Protein AF-A0A2G6DPJ6-F1 (afdb_monomer_lite)

Structure (mmCIF, N/CA/C/O backbone):
data_AF-A0A2G6DPJ6-F1
#
_entry.id   AF-A0A2G6DPJ6-F1
#
loop_
_atom_site.group_PDB
_atom_site.id
_atom_site.type_symbol
_atom_site.label_atom_id
_atom_site.label_alt_id
_atom_site.label_comp_id
_atom_site.label_asym_id
_atom_site.label_entity_id
_atom_site.label_seq_id
_atom_site.pdbx_PDB_ins_code
_atom_site.Cartn_x
_atom_site.Cartn_y
_atom_site.Cartn_z
_atom_site.occupancy
_atom_site.B_iso_or_equiv
_atom_site.auth_seq_id
_atom_site.auth_comp_id
_atom_site.auth_asym_id
_atom_site.auth_atom_id
_atom_site.pdbx_PDB_model_num
ATOM 1 N N . MET A 1 1 ? -25.528 -7.484 1.968 1.00 42.62 1 MET A N 1
ATOM 2 C CA . MET A 1 1 ? -25.571 -7.969 3.367 1.00 42.62 1 MET A CA 1
ATOM 3 C C . MET A 1 1 ? -26.115 -6.850 4.241 1.00 42.62 1 MET A C 1
ATOM 5 O O . MET A 1 1 ? -25.681 -5.723 4.057 1.00 42.62 1 MET A O 1
ATOM 9 N N . LYS A 1 2 ? -27.082 -7.119 5.130 1.00 43.34 2 LYS A N 1
ATOM 10 C CA . LYS A 1 2 ? -27.518 -6.127 6.127 1.00 43.34 2 LYS A CA 1
ATOM 11 C C . LYS A 1 2 ? -26.366 -5.915 7.111 1.00 43.34 2 LYS A C 1
ATOM 13 O O . LYS A 1 2 ? -25.996 -6.857 7.803 1.00 43.34 2 LYS A O 1
ATOM 18 N N . THR A 1 3 ? -25.789 -4.719 7.144 1.00 58.38 3 THR A N 1
ATOM 19 C CA . THR A 1 3 ? -24.789 -4.346 8.145 1.00 58.38 3 THR A CA 1
ATOM 20 C C . THR A 1 3 ? -25.509 -4.164 9.473 1.00 58.38 3 THR A C 1
ATOM 22 O O . THR A 1 3 ? -26.352 -3.279 9.624 1.00 58.38 3 THR A O 1
ATOM 25 N N . VAL A 1 4 ? -25.246 -5.055 10.426 1.00 71.81 4 VAL A N 1
ATOM 26 C CA . VAL A 1 4 ? -25.640 -4.827 11.816 1.00 71.81 4 VAL A CA 1
ATOM 27 C C . VAL A 1 4 ? -24.773 -3.672 12.296 1.00 71.81 4 VAL A C 1
ATOM 29 O O . VAL A 1 4 ? -23.576 -3.850 12.455 1.00 71.81 4 VAL A O 1
ATOM 32 N N . THR A 1 5 ? -25.347 -2.484 12.448 1.00 77.62 5 THR A N 1
ATOM 33 C CA . THR A 1 5 ? -24.616 -1.296 12.901 1.00 77.62 5 THR A CA 1
ATOM 34 C C . THR A 1 5 ? -24.963 -1.028 14.361 1.00 77.62 5 THR A C 1
ATOM 36 O O . THR A 1 5 ? -26.142 -0.955 14.710 1.00 77.62 5 THR A O 1
ATOM 39 N N . ALA A 1 6 ? -23.949 -0.859 15.211 1.00 84.44 6 ALA A N 1
ATOM 40 C CA . ALA A 1 6 ? -24.121 -0.466 16.609 1.00 84.44 6 ALA A CA 1
ATOM 41 C C . ALA A 1 6 ? -23.730 1.006 16.828 1.00 84.44 6 ALA A C 1
ATOM 43 O O . ALA A 1 6 ? -22.855 1.536 16.146 1.00 84.44 6 ALA A O 1
ATOM 44 N N . GLY A 1 7 ? -24.374 1.664 17.797 1.00 87.56 7 GLY A N 1
ATOM 45 C CA . GLY A 1 7 ? -24.096 3.053 18.178 1.00 87.56 7 GLY A CA 1
ATOM 46 C C . GLY A 1 7 ? -25.254 4.017 17.908 1.00 87.56 7 GLY A C 1
ATOM 47 O O . GLY A 1 7 ? -26.036 3.848 16.969 1.00 87.56 7 GLY A O 1
ATOM 48 N N . THR A 1 8 ? -25.356 5.048 18.747 1.00 89.88 8 THR A N 1
ATOM 49 C CA . THR A 1 8 ? -26.449 6.033 18.708 1.00 89.88 8 THR A CA 1
ATOM 50 C C . THR A 1 8 ? -26.065 7.252 17.869 1.00 89.88 8 THR A C 1
ATOM 52 O O . THR A 1 8 ? -26.898 7.782 17.136 1.00 89.88 8 THR A O 1
ATOM 55 N N . THR A 1 9 ? -24.797 7.674 17.921 1.00 95.44 9 THR A N 1
ATOM 56 C CA . THR A 1 9 ? -24.273 8.815 17.149 1.00 95.44 9 THR A CA 1
ATOM 57 C C . THR A 1 9 ? -23.573 8.375 15.860 1.00 95.44 9 THR A C 1
ATOM 59 O O . THR A 1 9 ? -23.144 7.229 15.728 1.00 95.44 9 THR A O 1
ATOM 62 N N . ALA A 1 10 ? -23.433 9.287 14.892 1.00 92.50 10 ALA A N 1
ATOM 63 C CA . ALA A 1 10 ? -22.778 8.991 13.614 1.00 92.50 10 ALA A CA 1
ATOM 64 C C . ALA A 1 10 ? -21.312 8.548 13.781 1.00 92.50 10 ALA A C 1
ATOM 66 O O . ALA A 1 10 ? -20.872 7.621 13.105 1.00 92.50 10 ALA A O 1
ATOM 67 N N . ASP A 1 11 ? -20.573 9.157 14.710 1.00 93.31 11 ASP A N 1
ATOM 68 C CA . ASP A 1 11 ? -19.166 8.813 14.949 1.00 93.31 11 ASP A CA 1
ATOM 69 C C . ASP A 1 11 ? -19.010 7.441 15.609 1.00 93.31 11 ASP A C 1
ATOM 71 O O . ASP A 1 11 ? -18.106 6.689 15.255 1.00 93.31 11 ASP A O 1
ATOM 75 N N . GLN A 1 12 ? -19.930 7.067 16.505 1.00 93.62 12 GLN A N 1
ATOM 76 C CA . GLN A 1 12 ? -19.957 5.725 17.095 1.00 93.62 12 GLN A CA 1
ATOM 77 C C . GLN A 1 12 ? -20.198 4.650 16.037 1.00 93.62 12 GLN A C 1
ATOM 79 O O . GLN A 1 12 ? -19.547 3.610 16.073 1.00 93.62 12 GLN A O 1
ATOM 84 N N . LYS A 1 13 ? -21.088 4.916 15.074 1.00 93.19 13 LYS A N 1
ATOM 85 C CA . LYS A 1 13 ? -21.348 3.997 13.959 1.00 93.19 13 LYS A CA 1
ATOM 86 C C . LYS A 1 13 ? -20.116 3.837 13.071 1.00 93.19 13 LYS A C 1
ATOM 88 O O . LYS A 1 13 ? -19.707 2.714 12.818 1.00 93.19 13 LYS A O 1
ATOM 93 N N . LYS A 1 14 ? -19.457 4.941 12.698 1.00 91.06 14 LYS A N 1
ATOM 94 C CA . LYS A 1 14 ? -18.195 4.903 11.932 1.00 91.06 14 LYS A CA 1
ATOM 95 C C . LYS A 1 14 ? -17.096 4.134 12.664 1.00 91.06 14 LYS A C 1
ATOM 97 O O . LYS A 1 14 ? -16.371 3.359 12.047 1.00 91.06 14 LYS A O 1
ATOM 102 N N . LEU A 1 15 ? -16.966 4.349 13.975 1.00 92.19 15 LEU A N 1
ATOM 103 C CA . LEU A 1 15 ? -16.003 3.627 14.800 1.00 92.19 15 LEU A CA 1
ATOM 104 C C . LEU A 1 15 ? -16.326 2.130 14.844 1.00 92.19 15 LEU A C 1
ATOM 106 O O . LEU A 1 15 ? -15.424 1.310 14.692 1.00 92.19 15 LEU A O 1
ATOM 110 N N . TYR A 1 16 ? -17.600 1.775 15.023 1.00 94.00 16 TYR A N 1
ATOM 111 C CA . TYR A 1 16 ? -18.045 0.387 14.992 1.00 94.00 16 TYR A CA 1
ATOM 112 C C . TYR A 1 16 ? -17.753 -0.267 13.640 1.00 94.00 16 TYR A C 1
ATOM 114 O O . TYR A 1 16 ? -17.178 -1.351 13.614 1.00 94.00 16 TYR A O 1
ATOM 122 N N . ASP A 1 17 ? -18.078 0.403 12.533 1.00 91.19 17 ASP A N 1
ATOM 123 C CA . ASP A 1 17 ? -17.841 -0.105 11.181 1.00 91.19 17 ASP A CA 1
ATOM 124 C C . ASP A 1 17 ? -16.343 -0.342 10.929 1.00 91.19 17 ASP A C 1
ATOM 126 O O . ASP A 1 17 ? -15.972 -1.369 10.365 1.00 91.19 17 ASP A O 1
ATOM 130 N N . LEU A 1 18 ? -15.470 0.551 11.415 1.00 91.62 18 LEU A N 1
ATOM 131 C CA . LEU A 1 18 ? -14.015 0.380 11.344 1.00 91.62 18 LEU A CA 1
ATOM 132 C C . LEU A 1 18 ? -13.562 -0.855 12.133 1.00 91.62 18 LEU A C 1
ATOM 134 O O . LEU A 1 18 ? -12.836 -1.695 11.602 1.00 91.62 18 LEU A O 1
ATOM 138 N N . ILE A 1 19 ? -14.001 -0.986 13.390 1.00 93.25 19 ILE A N 1
ATOM 139 C CA . ILE A 1 19 ? -13.651 -2.134 14.237 1.00 93.25 19 ILE A CA 1
ATOM 140 C C . ILE A 1 19 ? -14.147 -3.430 13.591 1.00 93.25 19 ILE A C 1
ATOM 142 O O . ILE A 1 19 ? -13.385 -4.385 13.490 1.00 93.25 19 ILE A O 1
ATOM 146 N N . TYR A 1 20 ? -15.393 -3.457 13.122 1.00 92.81 20 TYR A N 1
ATOM 147 C CA . TYR A 1 20 ? -16.005 -4.620 12.488 1.00 92.81 20 TYR A CA 1
ATOM 148 C C . TYR A 1 20 ? -15.290 -5.024 11.192 1.00 92.81 20 TYR A C 1
ATOM 150 O O . TYR A 1 20 ? -14.944 -6.191 11.015 1.00 92.81 20 TYR A O 1
ATOM 158 N N . ALA A 1 21 ? -15.009 -4.071 10.301 1.00 92.06 21 ALA A N 1
ATOM 159 C CA . ALA A 1 21 ? -14.258 -4.340 9.078 1.00 92.06 21 ALA A CA 1
ATOM 160 C C . ALA A 1 21 ? -12.884 -4.943 9.402 1.00 92.06 21 ALA A C 1
ATOM 162 O O . ALA A 1 21 ? -12.491 -5.953 8.815 1.00 92.06 21 ALA A O 1
ATOM 163 N N . ARG A 1 22 ? -12.188 -4.389 10.405 1.00 93.38 22 ARG A N 1
ATOM 164 C CA . ARG A 1 22 ? -10.866 -4.867 10.824 1.00 93.38 22 ARG A CA 1
ATOM 165 C C . ARG A 1 22 ? -10.906 -6.253 11.464 1.00 93.38 22 ARG A C 1
ATOM 167 O O . ARG A 1 22 ? -10.009 -7.059 11.215 1.00 93.38 22 ARG A O 1
ATOM 174 N N . THR A 1 23 ? -11.921 -6.547 12.276 1.00 94.19 23 THR A N 1
ATOM 175 C CA . THR A 1 23 ? -12.056 -7.859 12.921 1.00 94.19 23 THR A CA 1
ATOM 176 C C . THR A 1 23 ? -12.375 -8.939 11.900 1.00 94.19 23 THR A C 1
ATOM 178 O O . THR A 1 23 ? -11.711 -9.971 11.907 1.00 94.19 23 THR A O 1
ATOM 181 N N . ILE A 1 24 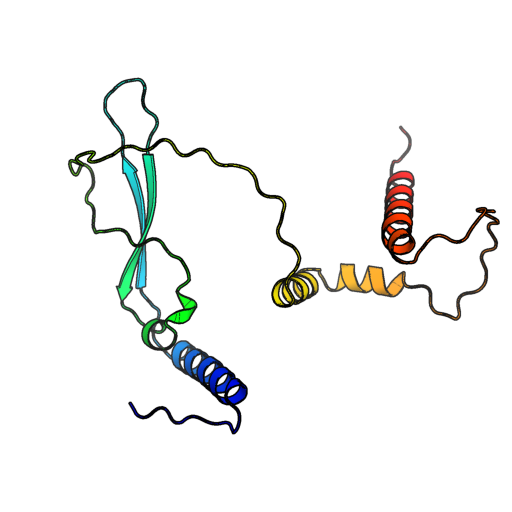? -13.302 -8.697 10.972 1.00 94.00 24 ILE A N 1
ATOM 182 C CA . ILE A 1 24 ? -13.608 -9.655 9.904 1.00 94.00 24 ILE A CA 1
ATOM 183 C C . ILE A 1 24 ? -12.403 -9.851 8.983 1.00 94.00 24 ILE A C 1
ATOM 185 O O . ILE A 1 24 ? -12.014 -10.992 8.745 1.00 94.00 24 ILE A O 1
ATOM 189 N N . ALA A 1 25 ? -11.752 -8.768 8.546 1.00 94.12 25 ALA A N 1
ATOM 190 C CA . ALA A 1 25 ? -10.541 -8.838 7.730 1.00 94.12 25 ALA A CA 1
ATOM 191 C C . ALA A 1 25 ? -9.445 -9.701 8.384 1.00 94.12 25 ALA A C 1
ATOM 193 O O . ALA A 1 25 ? -8.796 -10.480 7.694 1.00 94.12 25 ALA A O 1
ATOM 194 N N . SER A 1 26 ? -9.285 -9.631 9.714 1.00 94.75 26 SER A N 1
ATOM 195 C CA . SER A 1 26 ? -8.284 -10.426 10.449 1.00 94.75 26 SER A CA 1
ATOM 196 C C . SER A 1 26 ? -8.515 -11.940 10.414 1.00 94.75 26 SER A C 1
ATOM 198 O O . SER A 1 26 ? -7.590 -12.699 10.681 1.00 94.75 26 SER A O 1
ATOM 200 N N . GLN A 1 27 ? -9.742 -12.378 10.118 1.00 95.19 27 GLN A N 1
ATOM 201 C CA . GLN A 1 27 ? -10.117 -13.794 10.044 1.00 95.19 27 GLN A CA 1
ATOM 202 C C . GLN A 1 27 ? -10.159 -14.312 8.598 1.00 95.19 27 GLN A C 1
ATOM 204 O O . GLN A 1 27 ? -10.463 -15.481 8.367 1.00 95.19 27 GLN A O 1
ATOM 209 N N . MET A 1 28 ? -9.906 -13.446 7.614 1.00 95.81 28 MET A N 1
ATOM 210 C CA . MET A 1 28 ? -9.963 -13.779 6.193 1.00 95.81 28 MET A CA 1
ATOM 211 C C . MET A 1 28 ? -8.597 -14.198 5.643 1.00 95.81 28 MET A C 1
ATOM 213 O O . MET A 1 28 ? -7.557 -14.011 6.265 1.00 95.81 28 MET A O 1
ATOM 217 N N . VAL A 1 29 ? -8.618 -14.757 4.432 1.00 96.56 29 VAL A N 1
ATOM 218 C CA . VAL A 1 29 ? -7.412 -15.110 3.673 1.00 96.56 29 VAL A CA 1
ATOM 219 C C . VAL A 1 29 ? -6.680 -13.851 3.204 1.00 96.56 29 VAL A C 1
ATOM 221 O O . VAL A 1 29 ? -7.301 -12.830 2.889 1.00 96.56 29 VAL A O 1
ATOM 224 N N . ASP A 1 30 ? -5.359 -13.957 3.095 1.00 94.38 30 ASP A N 1
ATOM 225 C CA . ASP A 1 30 ? -4.494 -12.902 2.582 1.00 94.38 30 ASP A CA 1
ATOM 226 C C . ASP A 1 30 ? -4.884 -12.413 1.176 1.00 94.38 30 ASP A C 1
ATOM 228 O O . ASP A 1 30 ? -5.283 -13.175 0.288 1.00 94.38 30 ASP A O 1
ATOM 232 N N . ALA A 1 31 ? -4.754 -11.102 0.969 1.00 94.00 31 ALA A N 1
ATOM 233 C CA . ALA A 1 31 ? -4.883 -10.479 -0.340 1.00 94.00 31 ALA A CA 1
ATOM 234 C C . ALA A 1 31 ? -3.603 -10.714 -1.159 1.00 94.00 31 ALA A C 1
ATOM 236 O O . ALA A 1 31 ? -2.507 -10.367 -0.716 1.00 94.00 31 ALA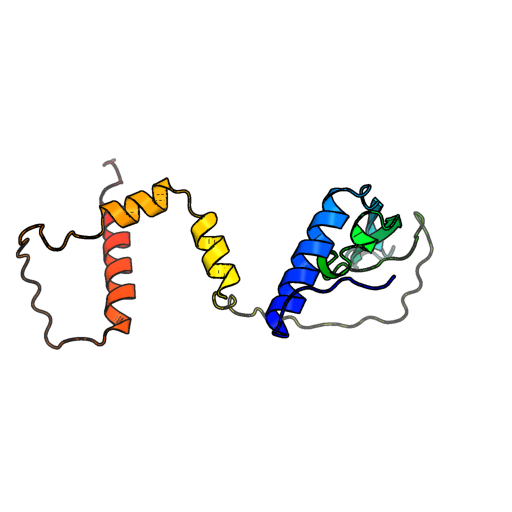 A O 1
ATOM 237 N N . ASN A 1 32 ? -3.726 -11.245 -2.379 1.00 93.62 32 ASN A N 1
ATOM 238 C CA . ASN A 1 32 ? -2.576 -11.418 -3.265 1.00 93.62 32 ASN A CA 1
ATOM 239 C C . ASN A 1 32 ? -2.420 -10.185 -4.146 1.00 93.62 32 ASN A C 1
ATOM 241 O O . ASN A 1 32 ? -3.256 -9.918 -5.012 1.00 93.62 32 ASN A O 1
ATOM 245 N N . VAL A 1 33 ? -1.321 -9.458 -3.960 1.00 92.00 33 VAL A N 1
ATOM 246 C CA . VAL A 1 33 ? -0.996 -8.249 -4.723 1.00 92.00 33 VAL A CA 1
ATOM 247 C C . VAL A 1 33 ? 0.333 -8.445 -5.442 1.00 92.00 33 VAL A C 1
ATOM 249 O O . VAL A 1 33 ? 1.357 -8.730 -4.825 1.00 92.00 33 VAL A O 1
ATOM 252 N N . LYS A 1 34 ? 0.331 -8.266 -6.764 1.00 91.19 34 LYS A N 1
ATOM 253 C CA . LYS A 1 34 ? 1.532 -8.325 -7.595 1.00 91.19 34 LYS A CA 1
ATOM 254 C C . LYS A 1 34 ? 2.101 -6.925 -7.767 1.00 91.19 34 LYS A C 1
ATOM 256 O O . LYS A 1 34 ? 1.533 -6.121 -8.502 1.00 91.19 34 LYS A O 1
ATOM 261 N N . LYS A 1 35 ? 3.231 -6.647 -7.119 1.00 91.38 35 LYS A N 1
ATOM 262 C CA . LYS A 1 35 ? 4.006 -5.420 -7.344 1.00 91.38 35 LYS A CA 1
ATOM 263 C C . LYS A 1 35 ? 4.910 -5.594 -8.560 1.00 91.38 35 LYS A C 1
ATOM 265 O O . LYS A 1 35 ? 5.599 -6.604 -8.677 1.00 91.38 35 LYS A O 1
ATOM 270 N N . THR A 1 36 ? 4.892 -4.614 -9.452 1.00 91.31 36 THR A N 1
ATOM 271 C CA . THR A 1 36 ? 5.657 -4.617 -10.698 1.00 91.31 36 THR A CA 1
ATOM 272 C C . THR A 1 36 ? 6.404 -3.297 -10.822 1.00 91.31 36 THR A C 1
ATOM 274 O O . THR A 1 36 ? 5.818 -2.225 -10.675 1.00 91.31 36 THR A O 1
ATOM 277 N N . LYS A 1 37 ? 7.704 -3.381 -11.101 1.00 91.44 37 LYS A N 1
ATOM 278 C CA . LYS A 1 37 ? 8.513 -2.244 -11.534 1.00 91.44 37 LYS A CA 1
ATOM 279 C C . LYS A 1 37 ? 8.704 -2.368 -13.039 1.00 91.44 37 LYS A C 1
ATOM 281 O O . LYS A 1 37 ? 9.273 -3.357 -13.494 1.00 91.44 37 LYS A O 1
ATOM 286 N N . ILE A 1 38 ? 8.208 -1.395 -13.789 1.00 89.38 38 ILE A N 1
ATOM 287 C CA . ILE A 1 38 ? 8.399 -1.307 -15.235 1.00 89.38 38 ILE A CA 1
ATOM 288 C C . ILE A 1 38 ? 9.495 -0.281 -15.484 1.00 89.38 38 ILE A C 1
ATOM 290 O O . ILE A 1 38 ? 9.419 0.840 -14.980 1.00 89.38 38 ILE A O 1
ATOM 294 N N . THR A 1 39 ? 10.496 -0.679 -16.261 1.00 88.56 39 THR A N 1
ATOM 295 C CA . THR A 1 39 ? 11.544 0.206 -16.764 1.00 88.56 39 THR A CA 1
ATOM 296 C C . THR A 1 39 ? 11.374 0.313 -18.273 1.00 88.56 39 THR A C 1
ATOM 298 O O . THR A 1 39 ? 11.440 -0.700 -18.967 1.00 88.56 39 THR A O 1
ATOM 301 N N . ALA A 1 40 ? 11.125 1.519 -18.769 1.00 86.56 40 ALA A N 1
ATOM 302 C CA . ALA A 1 40 ? 11.070 1.827 -20.188 1.00 86.56 40 ALA A CA 1
ATOM 303 C C . ALA A 1 40 ? 12.381 2.507 -20.596 1.00 86.56 40 ALA A C 1
ATOM 305 O O . ALA A 1 40 ? 12.759 3.531 -20.026 1.00 86.56 40 ALA A O 1
ATOM 306 N N . ASN A 1 41 ? 13.057 1.918 -21.580 1.00 84.38 41 ASN A N 1
ATOM 307 C CA . ASN A 1 41 ? 14.312 2.408 -22.136 1.00 84.38 41 ASN A CA 1
ATOM 308 C C . ASN A 1 41 ? 14.108 2.706 -23.631 1.00 84.38 41 ASN A C 1
ATOM 310 O O . ASN A 1 41 ? 13.358 2.008 -24.319 1.00 84.38 41 ASN A O 1
ATOM 314 N N . ILE A 1 42 ? 14.754 3.761 -24.117 1.00 81.56 42 ILE A N 1
ATOM 315 C CA . ILE A 1 42 ? 14.792 4.128 -25.529 1.00 81.56 42 ILE A CA 1
ATOM 316 C C . ILE A 1 42 ? 16.213 3.843 -26.012 1.00 81.56 42 ILE A C 1
ATOM 318 O O . ILE A 1 42 ? 17.163 4.359 -25.440 1.00 81.56 42 ILE A O 1
ATOM 322 N N . MET A 1 43 ? 16.359 3.099 -27.112 1.00 72.81 43 MET A N 1
ATOM 323 C CA . MET A 1 43 ? 17.654 2.722 -27.716 1.00 72.81 43 MET A CA 1
ATOM 324 C C . MET A 1 43 ? 18.493 3.910 -28.250 1.00 72.81 43 MET A C 1
ATOM 326 O O . MET A 1 43 ? 19.420 3.706 -29.028 1.00 72.81 43 MET A O 1
ATOM 330 N N . SER A 1 44 ? 18.151 5.150 -27.896 1.00 73.75 44 SER A N 1
ATOM 331 C CA . SER A 1 44 ? 18.864 6.365 -28.285 1.00 73.75 44 SER A CA 1
ATOM 332 C C . SER A 1 44 ? 19.806 6.785 -27.158 1.00 73.75 44 SER A C 1
ATOM 334 O O . SER A 1 44 ? 19.414 6.788 -25.995 1.00 73.75 44 SER A O 1
ATOM 336 N N . GLU A 1 45 ? 21.038 7.164 -27.496 1.00 69.75 45 GLU A N 1
ATOM 337 C CA . GLU A 1 45 ? 22.190 7.216 -26.577 1.00 69.75 45 GLU A CA 1
ATOM 338 C C . GLU A 1 45 ? 22.120 8.261 -25.443 1.00 69.75 45 GLU A C 1
ATOM 340 O O . GLU A 1 45 ? 23.074 8.386 -24.681 1.00 69.75 45 GLU A O 1
ATOM 345 N N . ASN A 1 46 ? 21.028 9.020 -25.294 1.00 78.81 46 ASN A N 1
ATOM 346 C CA . ASN A 1 46 ? 21.020 10.195 -24.414 1.00 78.81 46 ASN A CA 1
ATOM 347 C C . ASN A 1 46 ? 19.750 10.402 -23.570 1.00 78.81 46 ASN A C 1
ATOM 349 O O . ASN A 1 46 ? 19.550 11.490 -23.033 1.00 78.81 46 ASN A O 1
ATOM 353 N N . ILE A 1 47 ? 18.868 9.401 -23.456 1.00 79.75 47 ILE A N 1
ATOM 354 C CA . ILE A 1 47 ? 17.645 9.515 -22.642 1.00 79.75 47 ILE A CA 1
ATOM 355 C C . ILE A 1 47 ? 17.740 8.562 -21.440 1.00 79.75 47 ILE A C 1
ATOM 357 O O . ILE A 1 47 ? 18.016 7.380 -21.641 1.00 79.75 47 ILE A O 1
ATOM 361 N N . PRO A 1 48 ? 17.524 9.043 -20.199 1.00 82.56 48 PRO A N 1
ATOM 362 C CA . PRO A 1 48 ? 17.541 8.187 -19.017 1.00 82.56 48 PRO A CA 1
ATOM 363 C C . PRO A 1 48 ? 16.350 7.221 -18.987 1.00 82.56 48 PRO A C 1
ATOM 365 O O . PRO A 1 48 ? 15.299 7.472 -19.578 1.00 82.56 48 PRO A O 1
ATOM 368 N N . ASP A 1 49 ? 16.506 6.135 -18.233 1.00 86.62 49 ASP A N 1
ATOM 369 C CA . ASP A 1 49 ? 15.450 5.147 -18.019 1.00 86.62 49 ASP A CA 1
ATOM 370 C C . ASP A 1 49 ? 14.245 5.754 -17.289 1.00 86.62 49 ASP A C 1
ATOM 372 O O . ASP A 1 49 ? 14.366 6.305 -16.189 1.00 86.62 49 ASP A O 1
ATOM 376 N N . PHE A 1 50 ? 13.051 5.563 -17.849 1.00 88.19 50 PHE A N 1
ATOM 377 C CA . PHE A 1 50 ? 11.806 5.885 -17.162 1.00 88.19 50 PHE A CA 1
ATOM 378 C C . PHE A 1 50 ? 11.359 4.685 -16.343 1.00 88.19 50 PHE A C 1
ATOM 380 O O . PHE A 1 50 ? 11.254 3.571 -16.857 1.00 88.19 50 PHE A O 1
ATOM 387 N N . THR A 1 51 ? 11.069 4.900 -15.062 1.00 90.25 51 THR A N 1
ATOM 388 C CA . THR A 1 51 ? 10.597 3.827 -14.185 1.00 90.25 51 THR A CA 1
ATOM 389 C C . THR A 1 51 ? 9.250 4.167 -13.583 1.00 90.25 51 THR A C 1
ATOM 391 O O . THR A 1 51 ? 9.033 5.270 -13.089 1.00 90.25 51 THR A O 1
ATOM 394 N N . VAL A 1 52 ? 8.353 3.188 -13.590 1.00 90.81 52 VAL A N 1
ATOM 395 C CA . VAL A 1 52 ? 7.099 3.240 -12.846 1.00 90.81 52 VAL A CA 1
ATOM 396 C C . VAL A 1 52 ? 7.020 2.016 -11.950 1.00 90.81 52 VAL A C 1
ATOM 398 O O . VAL A 1 52 ? 7.314 0.893 -12.360 1.00 90.81 52 VAL A O 1
ATOM 401 N N . THR A 1 53 ? 6.657 2.243 -10.693 1.00 92.12 53 THR A N 1
ATOM 402 C CA . THR A 1 53 ? 6.356 1.167 -9.752 1.00 92.12 53 THR A CA 1
ATOM 403 C C . THR A 1 53 ? 4.875 1.216 -9.470 1.00 92.12 53 THR A C 1
ATOM 405 O O . THR A 1 53 ? 4.351 2.264 -9.109 1.00 92.12 53 THR A O 1
ATOM 408 N N . GLY A 1 54 ? 4.213 0.081 -9.614 1.00 92.00 54 GLY A N 1
ATOM 409 C CA . GLY A 1 54 ? 2.828 -0.038 -9.208 1.00 92.00 54 GLY A CA 1
ATOM 410 C C . GLY A 1 54 ? 2.456 -1.470 -8.909 1.00 92.00 54 GLY A C 1
ATOM 411 O O . GLY A 1 54 ? 3.296 -2.377 -8.916 1.00 92.00 54 GLY A O 1
ATOM 412 N N . SER A 1 55 ? 1.191 -1.678 -8.596 1.00 91.38 55 SER A N 1
ATOM 413 C CA . SER A 1 55 ? 0.705 -2.964 -8.141 1.00 91.38 55 SER A CA 1
ATOM 414 C C . SER A 1 55 ? -0.603 -3.346 -8.814 1.00 91.38 55 SER A C 1
ATOM 416 O O . SER A 1 55 ? -1.326 -2.523 -9.368 1.00 91.38 55 SER A O 1
ATOM 418 N N . ARG A 1 56 ? -0.894 -4.643 -8.804 1.00 91.31 56 ARG A N 1
ATOM 419 C CA . ARG A 1 56 ? -2.146 -5.192 -9.310 1.00 91.31 56 ARG A CA 1
ATOM 420 C C . ARG A 1 56 ? -2.659 -6.256 -8.360 1.00 91.31 56 ARG A C 1
ATOM 422 O O . ARG A 1 56 ? -1.924 -7.181 -8.013 1.00 91.31 56 ARG A O 1
ATOM 429 N N . ILE A 1 57 ? -3.927 -6.164 -7.983 1.00 91.12 57 ILE A N 1
ATOM 430 C CA . ILE A 1 57 ? -4.581 -7.176 -7.153 1.00 91.12 57 ILE A CA 1
ATOM 431 C C . ILE A 1 57 ? -4.838 -8.425 -8.004 1.00 91.12 57 ILE A C 1
ATOM 433 O O . ILE A 1 57 ? -5.432 -8.349 -9.077 1.00 91.12 57 ILE A O 1
ATOM 437 N N . LEU A 1 58 ? -4.365 -9.577 -7.534 1.00 91.31 58 LEU A N 1
ATOM 438 C CA . LEU A 1 58 ? -4.667 -10.894 -8.098 1.00 91.31 58 LEU A CA 1
ATOM 439 C C . LEU A 1 58 ? -5.861 -11.532 -7.381 1.00 91.31 58 LEU A C 1
ATOM 441 O O . LEU A 1 58 ? -6.715 -12.130 -8.026 1.00 91.31 58 LEU A O 1
ATOM 445 N N . SER A 1 59 ? -5.934 -11.381 -6.056 1.00 92.38 59 SER A N 1
ATOM 446 C CA . SER A 1 59 ? -7.082 -11.799 -5.249 1.00 92.38 59 SER A CA 1
ATOM 447 C C . SER A 1 59 ? -7.327 -10.811 -4.114 1.00 92.38 59 SER A C 1
ATOM 449 O O . SER A 1 59 ? -6.389 -10.391 -3.440 1.00 92.38 59 SER A O 1
ATOM 451 N N . LEU A 1 60 ? -8.595 -10.455 -3.893 1.00 90.69 60 LEU A N 1
ATOM 452 C CA . LEU A 1 60 ? -8.973 -9.438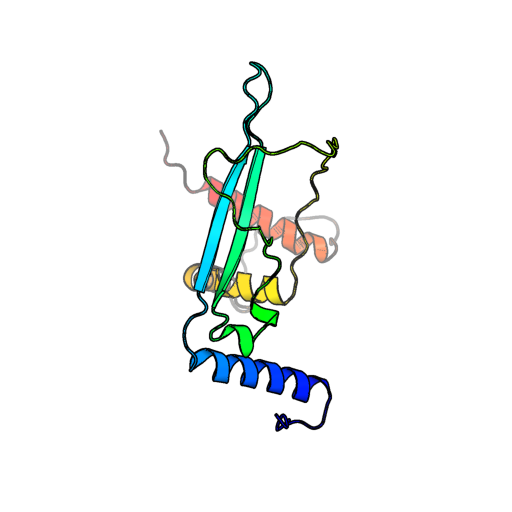 -2.907 1.00 90.69 60 LEU A CA 1
ATOM 453 C C . LEU A 1 60 ? -8.740 -9.890 -1.458 1.00 90.69 60 LEU A C 1
ATOM 455 O O . LEU A 1 60 ? -8.291 -9.083 -0.657 1.00 90.69 60 LEU A O 1
ATOM 459 N N . GLY A 1 61 ? -9.007 -11.155 -1.112 1.00 94.06 61 GLY A N 1
ATOM 460 C CA . GLY A 1 61 ? -8.835 -11.651 0.263 1.00 94.06 61 GLY A CA 1
ATOM 461 C C . GLY A 1 61 ? -9.530 -10.754 1.299 1.00 94.06 61 GLY A C 1
ATOM 462 O O . GLY A 1 61 ? -10.649 -10.286 1.075 1.00 94.06 61 GLY A O 1
ATOM 463 N N . TRP A 1 62 ? -8.841 -10.465 2.404 1.00 94.31 62 TRP A N 1
ATOM 464 C CA . TRP A 1 62 ? -9.291 -9.554 3.464 1.00 94.31 62 TRP A CA 1
ATOM 465 C C . TRP A 1 62 ? -9.599 -8.122 2.987 1.00 94.31 62 TRP A C 1
ATOM 467 O O . TRP A 1 62 ? -10.388 -7.420 3.620 1.00 94.31 62 TRP A O 1
ATOM 477 N N . LEU A 1 63 ? -9.044 -7.690 1.850 1.00 92.62 63 LEU A N 1
ATOM 478 C CA . LEU A 1 63 ? -9.239 -6.347 1.289 1.00 92.62 63 LEU A CA 1
ATOM 479 C C . LEU A 1 63 ? -10.684 -6.119 0.808 1.00 92.62 63 LEU A C 1
ATOM 481 O O . LEU A 1 63 ? -11.116 -4.981 0.652 1.00 92.62 63 LEU A O 1
ATOM 485 N N . ALA A 1 64 ? -11.457 -7.195 0.614 1.00 91.25 64 ALA A N 1
ATOM 486 C CA . ALA A 1 64 ? -12.893 -7.110 0.355 1.00 91.25 64 ALA A CA 1
ATOM 487 C C . ALA A 1 64 ? -13.702 -6.657 1.587 1.00 91.25 64 ALA A C 1
ATOM 489 O O . ALA A 1 64 ? -14.761 -6.056 1.424 1.00 91.25 64 ALA A O 1
ATOM 490 N N . ALA A 1 65 ? -13.223 -6.946 2.804 1.00 91.31 65 ALA A N 1
ATOM 491 C CA . ALA A 1 65 ? -13.870 -6.530 4.050 1.00 91.31 65 ALA A CA 1
ATOM 492 C C . ALA A 1 65 ? -13.409 -5.143 4.526 1.00 91.31 65 ALA A C 1
ATOM 494 O O . ALA A 1 65 ? -14.206 -4.410 5.106 1.00 91.31 65 ALA A O 1
ATOM 495 N N . ASP A 1 66 ? -12.154 -4.770 4.256 1.00 90.88 66 ASP A N 1
ATOM 496 C CA . ASP A 1 66 ? -11.577 -3.462 4.600 1.00 90.88 66 ASP A CA 1
ATOM 497 C C . ASP A 1 66 ? -10.913 -2.811 3.364 1.00 90.88 66 ASP A C 1
ATOM 499 O O . ASP A 1 66 ? -9.688 -2.855 3.213 1.00 90.88 66 ASP A O 1
ATOM 503 N N . PRO A 1 67 ? -11.700 -2.211 2.447 1.00 86.62 67 PRO A N 1
ATOM 504 C CA . PRO A 1 67 ? -11.167 -1.607 1.223 1.00 86.62 67 PRO A CA 1
ATOM 505 C C . PRO A 1 67 ? -10.357 -0.328 1.486 1.00 86.62 67 PRO A C 1
ATOM 507 O O . PRO A 1 67 ? -9.463 0.012 0.710 1.00 86.62 67 PRO A O 1
ATOM 510 N N . ASN A 1 68 ? -10.626 0.370 2.595 1.00 86.50 68 ASN A N 1
ATOM 511 C CA . ASN A 1 68 ? -9.946 1.619 2.952 1.00 86.50 68 ASN A CA 1
ATOM 512 C C . ASN A 1 68 ? -8.477 1.397 3.336 1.00 86.50 68 ASN A C 1
ATOM 514 O O . ASN A 1 68 ? -7.658 2.308 3.226 1.00 86.50 68 ASN A O 1
ATOM 518 N N . ALA A 1 69 ? -8.119 0.181 3.747 1.00 86.19 69 ALA A N 1
ATOM 519 C CA . ALA A 1 69 ? -6.749 -0.181 4.088 1.00 86.19 69 ALA A CA 1
ATOM 520 C C . ALA A 1 69 ? -5.800 -0.280 2.880 1.00 86.19 69 ALA A C 1
ATOM 522 O O . ALA A 1 69 ? -4.596 -0.447 3.077 1.00 86.19 69 ALA A O 1
ATOM 523 N N . ARG A 1 70 ? -6.306 -0.182 1.643 1.00 81.31 70 ARG A N 1
ATOM 524 C CA . ARG A 1 70 ? -5.489 -0.271 0.425 1.00 81.31 70 ARG A CA 1
ATOM 525 C C . ARG A 1 70 ? -4.501 0.893 0.265 1.00 81.31 70 ARG A C 1
ATOM 527 O O . ARG A 1 70 ? -3.404 0.681 -0.244 1.00 81.31 70 ARG A O 1
ATOM 534 N N . GLY A 1 71 ? -4.872 2.093 0.711 1.00 82.88 71 GLY A N 1
ATOM 535 C CA . GLY A 1 71 ? -4.080 3.310 0.510 1.00 82.88 71 GLY A CA 1
ATOM 536 C C . GLY A 1 71 ? -4.004 3.772 -0.955 1.00 82.88 71 GLY A C 1
ATOM 537 O O . GLY A 1 71 ? -4.718 3.270 -1.821 1.00 82.88 71 GLY A O 1
ATOM 538 N N . GLU A 1 72 ? -3.130 4.746 -1.216 1.00 78.88 72 GLU A N 1
ATOM 539 C CA . GLU A 1 72 ? -2.884 5.339 -2.542 1.00 78.88 72 GLU A CA 1
ATOM 540 C C . GLU A 1 72 ? -1.816 4.549 -3.318 1.00 78.88 72 GLU A C 1
ATOM 542 O O . GLU A 1 72 ? -0.693 5.012 -3.511 1.00 78.88 72 GLU A O 1
ATOM 547 N N . ASP A 1 73 ? -2.129 3.319 -3.727 1.00 81.44 73 ASP A N 1
ATOM 548 C CA . ASP A 1 73 ? -1.220 2.531 -4.570 1.00 81.44 73 ASP A CA 1
ATOM 549 C C . ASP A 1 73 ? -1.506 2.762 -6.063 1.00 81.44 73 ASP A C 1
ATOM 551 O O . ASP A 1 73 ? -2.663 2.839 -6.481 1.00 81.44 73 ASP A O 1
ATOM 555 N N . THR A 1 74 ? -0.455 2.859 -6.880 1.00 85.38 74 THR A N 1
ATOM 556 C CA . THR A 1 74 ? -0.588 3.081 -8.330 1.00 85.38 74 THR A CA 1
ATOM 557 C C . THR A 1 74 ? -0.904 1.759 -9.024 1.00 85.38 74 THR A C 1
ATOM 559 O O . THR A 1 74 ? -0.093 0.833 -8.996 1.00 85.38 74 THR A O 1
ATOM 562 N N . GLU A 1 75 ? -2.073 1.653 -9.661 1.00 87.69 75 GLU A N 1
ATOM 563 C CA . GLU A 1 75 ? -2.440 0.457 -10.424 1.00 87.69 75 GLU A CA 1
ATOM 564 C C . GLU A 1 75 ? -1.717 0.401 -11.771 1.00 87.69 75 GLU A C 1
ATOM 566 O O . GLU A 1 75 ? -1.721 1.365 -12.535 1.00 87.69 75 GLU A O 1
ATOM 571 N N . VAL A 1 76 ? -1.108 -0.747 -12.076 1.00 89.06 76 VAL A N 1
ATOM 572 C CA . VAL A 1 76 ? -0.352 -0.954 -13.321 1.00 89.06 76 VAL A CA 1
ATOM 573 C C . VAL A 1 76 ? -0.912 -2.160 -14.090 1.00 89.06 76 VAL A C 1
ATOM 575 O O . VAL A 1 76 ? -1.206 -3.195 -13.475 1.00 89.06 76 VAL A O 1
ATOM 578 N N . PRO A 1 77 ? -1.077 -2.063 -15.428 1.00 86.19 77 PRO A N 1
ATOM 579 C CA . PRO A 1 77 ? -1.579 -3.164 -16.247 1.00 86.19 77 PRO A CA 1
ATOM 580 C C . PRO A 1 77 ? -0.606 -4.351 -16.300 1.00 86.19 77 PRO A C 1
ATOM 582 O O . PRO A 1 77 ? 0.541 -4.291 -15.855 1.00 86.19 77 PRO A O 1
ATOM 585 N N . LYS A 1 78 ? -1.072 -5.476 -16.856 1.00 86.50 78 LYS A N 1
ATOM 586 C CA . LYS A 1 78 ? -0.184 -6.603 -17.161 1.00 86.50 78 LYS A CA 1
ATOM 587 C C . LYS A 1 78 ? 0.710 -6.198 -18.332 1.00 86.50 78 LYS A C 1
ATOM 589 O O . LYS A 1 78 ? 0.175 -5.866 -19.379 1.00 86.50 78 LYS A O 1
ATOM 594 N N . VAL A 1 79 ? 2.021 -6.278 -18.142 1.00 84.94 79 VAL A N 1
ATOM 595 C CA . VAL A 1 79 ? 3.026 -5.982 -19.171 1.00 84.94 79 VAL A CA 1
ATOM 596 C C . VAL A 1 79 ? 3.992 -7.161 -19.259 1.00 84.94 79 VAL A C 1
ATOM 598 O O . VAL A 1 79 ? 4.275 -7.806 -18.239 1.00 84.94 79 VAL A O 1
ATOM 601 N N . GLU A 1 80 ? 4.459 -7.466 -20.466 1.00 85.25 80 GLU A N 1
ATOM 602 C CA . GLU A 1 80 ? 5.464 -8.503 -20.726 1.00 85.25 80 GLU A CA 1
ATOM 603 C C . GLU A 1 80 ? 6.837 -7.891 -21.047 1.00 85.25 80 GLU A C 1
ATOM 605 O O . GLU A 1 80 ? 6.965 -6.718 -21.401 1.00 85.25 80 GLU A O 1
ATOM 610 N N . VAL A 1 81 ? 7.908 -8.670 -20.864 1.00 84.19 81 VAL A N 1
ATOM 611 C CA . VAL A 1 81 ? 9.271 -8.189 -21.136 1.00 84.19 81 VAL A CA 1
ATOM 612 C C . VAL A 1 81 ? 9.431 -7.973 -22.643 1.00 84.19 81 VAL A C 1
ATOM 614 O O . VAL A 1 81 ? 9.069 -8.847 -23.424 1.00 84.19 81 VAL A O 1
ATOM 617 N N . ALA A 1 82 ? 10.003 -6.829 -23.034 1.00 82.44 82 ALA A N 1
ATOM 618 C CA . ALA A 1 82 ? 10.192 -6.400 -24.427 1.00 82.44 82 ALA A CA 1
ATOM 619 C C . ALA A 1 82 ? 8.902 -6.074 -25.211 1.00 82.44 82 ALA A C 1
ATOM 621 O O . ALA A 1 82 ? 8.913 -6.025 -26.443 1.00 82.44 82 ALA A O 1
ATOM 622 N N . GLU A 1 83 ? 7.801 -5.787 -24.512 1.00 84.62 83 GLU A N 1
ATOM 623 C CA . GLU A 1 83 ? 6.606 -5.211 -25.127 1.00 84.62 83 GLU A CA 1
ATOM 624 C C . GLU A 1 83 ? 6.908 -3.825 -25.730 1.00 84.62 83 GLU A C 1
ATOM 626 O O . GLU A 1 83 ? 7.570 -2.984 -25.115 1.00 84.62 83 GLU A O 1
ATOM 631 N N . LYS A 1 84 ? 6.443 -3.582 -26.962 1.00 82.31 84 LYS A N 1
ATOM 632 C CA . LYS A 1 84 ? 6.637 -2.293 -27.638 1.00 82.31 84 LYS A CA 1
ATOM 633 C C . LYS A 1 84 ? 5.693 -1.257 -27.036 1.00 82.31 84 LYS A C 1
ATOM 635 O O . LYS A 1 84 ? 4.484 -1.347 -27.222 1.00 82.31 84 LYS A O 1
ATOM 640 N N . LEU A 1 85 ? 6.252 -0.250 -26.373 1.00 82.31 85 LEU A N 1
ATOM 641 C CA . LEU A 1 85 ? 5.497 0.880 -25.838 1.00 82.31 85 LEU A CA 1
ATOM 642 C C . LEU A 1 85 ? 5.515 2.048 -26.829 1.00 82.31 85 LEU A C 1
ATOM 644 O O . LEU A 1 85 ? 6.570 2.436 -27.331 1.00 82.31 85 LEU A O 1
ATOM 648 N N . THR A 1 86 ? 4.346 2.624 -27.097 1.00 83.00 86 THR A N 1
ATOM 649 C CA . THR A 1 86 ? 4.209 3.866 -27.865 1.00 83.00 86 THR A CA 1
ATOM 650 C C . THR A 1 86 ? 4.115 5.046 -26.909 1.00 83.00 86 THR A C 1
ATOM 652 O O . THR A 1 86 ? 3.221 5.086 -26.064 1.00 83.00 86 THR A O 1
ATOM 655 N N . LEU A 1 87 ? 5.017 6.017 -27.043 1.00 82.50 87 LEU A N 1
ATOM 656 C CA . LEU A 1 87 ? 4.956 7.255 -26.273 1.00 82.50 87 LEU A CA 1
ATOM 657 C C . LEU A 1 87 ? 3.856 8.156 -26.843 1.00 82.50 87 LEU A C 1
ATOM 659 O O . LEU A 1 87 ? 3.950 8.598 -27.986 1.00 82.50 87 LEU A O 1
ATOM 663 N N . THR A 1 88 ? 2.823 8.426 -26.045 1.00 87.62 88 THR A N 1
ATOM 664 C CA . THR A 1 88 ? 1.708 9.296 -26.453 1.00 87.62 88 THR A CA 1
ATOM 665 C C . THR A 1 88 ? 2.015 10.764 -26.170 1.00 87.62 88 THR A C 1
ATOM 6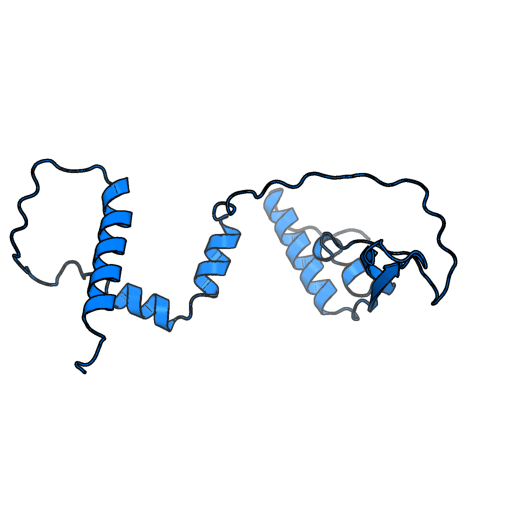67 O O . THR A 1 88 ? 1.818 11.615 -27.031 1.00 87.62 88 THR A O 1
ATOM 670 N N . GLN A 1 89 ? 2.485 11.069 -24.957 1.00 85.19 89 GLN A N 1
ATOM 671 C CA . GLN A 1 89 ? 2.723 12.429 -24.471 1.00 85.19 89 GLN A CA 1
ATOM 672 C C . GLN A 1 89 ? 3.900 12.441 -23.492 1.00 85.19 89 GLN A C 1
ATOM 674 O O . GLN A 1 89 ? 4.115 11.473 -22.762 1.00 85.19 89 GLN A O 1
ATOM 679 N N . LEU A 1 90 ? 4.648 13.544 -23.477 1.00 84.44 90 LEU A N 1
ATOM 680 C CA . LEU A 1 90 ? 5.731 13.802 -22.533 1.00 84.44 90 LEU A CA 1
ATOM 681 C C . LEU A 1 90 ? 5.546 15.209 -21.964 1.00 84.44 90 LEU A C 1
ATOM 683 O O . LEU A 1 90 ? 5.404 16.171 -22.719 1.00 84.44 90 LEU A O 1
ATOM 687 N N . HIS A 1 91 ? 5.545 15.313 -20.637 1.00 87.38 91 HIS A N 1
ATOM 688 C CA . HIS A 1 91 ? 5.417 16.571 -19.908 1.00 87.38 91 HIS A CA 1
ATOM 689 C C . HIS A 1 91 ? 6.651 16.793 -19.037 1.00 87.38 91 HIS A C 1
ATOM 691 O O . HIS A 1 91 ? 7.198 15.848 -18.469 1.00 87.38 91 HIS A O 1
ATOM 697 N N . ILE A 1 92 ? 7.082 18.049 -18.945 1.00 87.25 92 ILE A N 1
ATOM 698 C CA . ILE A 1 92 ? 8.135 18.484 -18.030 1.00 87.25 92 ILE A CA 1
ATOM 699 C C . ILE A 1 92 ? 7.421 19.115 -16.838 1.00 87.25 92 ILE A C 1
ATOM 701 O O . ILE A 1 92 ? 6.709 20.103 -17.001 1.00 87.25 92 ILE A O 1
ATOM 705 N N . GLU A 1 93 ? 7.563 18.498 -15.667 1.00 88.12 93 GLU A N 1
ATOM 706 C CA . GLU A 1 93 ? 6.989 18.991 -14.416 1.00 88.12 93 GLU A CA 1
ATOM 707 C C . GLU A 1 93 ? 8.090 19.570 -13.529 1.00 88.12 93 GLU A C 1
ATOM 709 O O . GLU A 1 93 ? 9.039 18.869 -13.168 1.00 88.12 93 GLU A O 1
ATOM 714 N N . ASP A 1 94 ? 7.920 20.824 -13.121 1.00 89.81 94 ASP A N 1
ATOM 715 C CA . ASP A 1 94 ? 8.765 21.445 -12.109 1.00 89.81 94 ASP A CA 1
ATOM 716 C C . ASP A 1 94 ? 8.252 21.066 -10.714 1.00 89.81 94 ASP A C 1
ATOM 718 O O . ASP A 1 94 ? 7.072 21.236 -10.394 1.00 89.81 94 ASP A O 1
ATOM 722 N N . LYS A 1 95 ? 9.138 20.528 -9.867 1.00 88.25 95 LYS A N 1
ATOM 723 C CA . LYS A 1 95 ? 8.814 20.162 -8.481 1.00 88.25 95 LYS A CA 1
ATOM 724 C C . LYS A 1 95 ? 9.515 21.089 -7.503 1.00 88.25 95 LYS A C 1
ATOM 726 O O . LYS A 1 95 ? 10.741 21.162 -7.473 1.00 88.25 95 LYS A O 1
ATOM 731 N N . GLU A 1 96 ? 8.731 21.726 -6.644 1.00 90.75 96 GLU A N 1
ATOM 732 C CA . GLU A 1 96 ? 9.242 22.503 -5.519 1.00 90.75 96 GLU A CA 1
ATOM 733 C C . GLU A 1 96 ? 9.298 21.655 -4.246 1.00 90.75 96 GLU A C 1
ATOM 735 O O . GLU A 1 96 ? 8.456 20.786 -4.003 1.00 90.75 96 GLU A O 1
ATOM 740 N N . THR A 1 97 ? 10.302 21.907 -3.404 1.00 92.31 97 THR A N 1
ATOM 741 C CA . THR A 1 97 ? 10.396 21.246 -2.102 1.00 92.31 97 THR A CA 1
ATOM 742 C C . THR A 1 97 ? 9.496 21.954 -1.098 1.00 92.31 97 THR A C 1
ATOM 744 O O . THR A 1 97 ? 9.641 23.142 -0.817 1.00 92.31 97 THR A O 1
ATOM 747 N N . THR A 1 98 ? 8.553 21.215 -0.523 1.00 87.62 98 THR A N 1
ATOM 748 C CA . THR A 1 98 ? 7.701 21.739 0.545 1.00 87.62 98 THR A CA 1
ATOM 749 C C . THR A 1 98 ? 8.365 21.545 1.908 1.00 87.62 98 THR A C 1
ATOM 751 O O . THR A 1 98 ? 8.970 20.492 2.145 1.00 87.62 98 THR A O 1
ATOM 754 N N . PRO A 1 99 ? 8.223 22.501 2.845 1.00 88.19 99 PRO A N 1
ATOM 755 C CA . PRO A 1 99 ? 8.659 22.295 4.220 1.00 88.19 99 PRO A CA 1
ATOM 756 C C . PRO A 1 99 ? 7.917 21.105 4.855 1.00 88.19 99 PRO A C 1
ATOM 758 O O . PRO A 1 99 ? 6.804 20.771 4.439 1.00 88.19 99 PRO A O 1
ATOM 761 N N . PRO A 1 100 ? 8.505 20.460 5.879 1.00 87.25 100 PRO A N 1
ATOM 762 C CA . PRO A 1 100 ? 7.911 19.282 6.497 1.00 87.25 100 PRO A CA 1
ATOM 763 C C . PRO A 1 100 ? 6.531 19.594 7.101 1.00 87.25 100 PRO A C 1
ATOM 765 O O . PRO A 1 100 ? 6.334 20.673 7.675 1.00 87.25 100 PRO A O 1
ATOM 768 N N . PRO A 1 101 ? 5.575 18.650 7.011 1.00 84.38 101 PRO A N 1
ATOM 769 C CA . PRO A 1 101 ? 4.229 18.857 7.520 1.00 84.38 101 PRO A CA 1
ATOM 770 C C . PRO A 1 101 ? 4.239 19.027 9.042 1.00 84.38 101 PRO A C 1
ATOM 772 O O . PRO A 1 101 ? 5.046 18.431 9.761 1.00 84.38 101 PRO A O 1
ATOM 775 N N . ARG A 1 102 ? 3.303 19.834 9.552 1.00 88.75 102 ARG A N 1
ATOM 776 C CA . ARG A 1 102 ? 3.082 19.951 10.999 1.00 88.75 102 ARG A CA 1
ATOM 777 C C . ARG A 1 102 ? 2.597 18.614 11.564 1.00 88.75 102 ARG A C 1
ATOM 779 O O . ARG A 1 102 ? 1.930 17.844 10.876 1.00 88.75 102 ARG A O 1
ATOM 786 N N . TYR A 1 103 ? 2.890 18.366 12.839 1.00 83.94 103 TYR A N 1
ATOM 787 C CA . TYR A 1 103 ? 2.400 17.174 13.520 1.00 83.94 103 TYR A CA 1
ATOM 788 C C . TYR A 1 103 ? 0.869 17.175 13.598 1.00 83.94 103 TYR A C 1
ATOM 790 O O . TYR A 1 103 ? 0.270 18.105 14.136 1.00 83.94 103 TYR A O 1
ATOM 798 N N . SER A 1 104 ? 0.253 16.111 13.090 1.00 88.56 104 SER A N 1
ATOM 799 C CA . SER A 1 104 ? -1.145 15.781 13.361 1.00 88.56 104 SER A CA 1
ATOM 800 C C . SER A 1 104 ? -1.267 15.044 14.697 1.00 88.56 104 SER A C 1
ATOM 802 O O . SER A 1 104 ? -0.277 14.535 15.225 1.00 88.56 104 SER A O 1
ATOM 804 N N . GLU A 1 105 ? -2.479 14.937 15.242 1.00 83.44 105 GLU A N 1
ATOM 805 C CA . GLU A 1 105 ? -2.733 14.161 16.463 1.00 83.44 105 GLU A CA 1
ATOM 806 C C . GLU A 1 105 ? -2.264 12.703 16.318 1.00 83.44 105 GLU A C 1
ATOM 808 O O . GLU A 1 105 ? -1.515 12.200 17.157 1.00 83.44 105 GLU A O 1
ATOM 813 N N . ALA A 1 106 ? -2.584 12.067 15.187 1.00 80.81 106 ALA A N 1
ATOM 814 C CA . ALA A 1 106 ? -2.084 10.736 14.844 1.00 80.81 106 ALA A CA 1
ATOM 815 C C . ALA A 1 106 ? -0.545 10.695 14.754 1.00 80.81 106 ALA A C 1
ATOM 817 O O . ALA A 1 106 ? 0.088 9.751 15.233 1.00 80.81 106 ALA A O 1
ATOM 818 N N . GLY A 1 107 ? 0.072 11.739 14.188 1.00 77.12 107 GLY A N 1
ATOM 819 C CA . GLY A 1 107 ? 1.527 11.884 14.114 1.00 77.12 107 GLY A CA 1
ATOM 820 C C . GLY A 1 107 ? 2.191 12.010 15.488 1.00 77.12 107 GLY A C 1
ATOM 821 O O . GLY A 1 107 ? 3.229 11.394 15.721 1.00 77.12 107 GLY A O 1
ATOM 822 N N . LEU A 1 108 ? 1.576 12.741 16.421 1.00 83.50 108 LEU A N 1
ATOM 823 C CA . LEU A 1 108 ? 2.050 12.868 17.803 1.00 83.50 108 LEU A CA 1
ATOM 824 C C . LEU A 1 108 ? 1.954 11.546 18.564 1.00 83.50 108 LEU A C 1
ATOM 826 O O . LEU A 1 108 ? 2.878 11.203 19.299 1.00 83.50 108 LEU A O 1
ATOM 830 N N . VAL A 1 109 ? 0.860 10.797 18.393 1.00 80.62 109 VAL A N 1
ATOM 831 C CA . VAL A 1 109 ? 0.695 9.468 19.005 1.00 80.62 109 VAL A CA 1
ATOM 832 C C . VAL A 1 109 ? 1.755 8.505 18.473 1.00 80.62 109 VAL A C 1
ATOM 834 O O . VAL A 1 109 ? 2.432 7.843 19.258 1.00 80.62 109 VAL A O 1
ATOM 837 N N . LYS A 1 110 ? 1.977 8.488 17.153 1.00 80.69 110 LYS A N 1
ATOM 838 C CA . LYS A 1 110 ? 3.040 7.683 16.537 1.00 80.69 110 LYS A CA 1
ATOM 839 C C . LYS A 1 110 ? 4.421 8.069 17.064 1.00 80.69 110 LYS A C 1
ATOM 841 O O . LYS A 1 110 ? 5.201 7.185 17.396 1.00 80.69 110 LYS A O 1
ATOM 846 N N . TRP A 1 111 ? 4.713 9.366 17.165 1.00 78.19 111 TRP A N 1
ATOM 847 C CA . TRP A 1 111 ? 5.978 9.852 17.714 1.00 78.19 111 TRP A CA 1
ATOM 848 C C . TRP A 1 111 ? 6.173 9.395 19.163 1.00 78.19 111 TRP A C 1
ATOM 850 O O . TRP A 1 111 ? 7.203 8.806 19.470 1.00 78.19 111 TRP A O 1
ATOM 860 N N . LYS A 1 112 ? 5.165 9.569 20.030 1.00 79.00 112 LYS A N 1
ATOM 861 C CA . LYS A 1 112 ? 5.217 9.106 21.427 1.00 79.00 112 LYS A CA 1
ATOM 862 C C . LYS A 1 112 ? 5.499 7.606 21.541 1.00 79.00 112 LYS A C 1
ATOM 864 O O . LYS A 1 112 ? 6.266 7.224 22.410 1.00 79.00 112 LYS A O 1
ATOM 869 N N . ASN A 1 113 ? 4.894 6.791 20.675 1.00 70.19 113 ASN A N 1
ATOM 870 C CA . ASN A 1 113 ? 5.062 5.334 20.685 1.00 70.19 113 ASN A CA 1
ATOM 871 C C . ASN A 1 113 ? 6.398 4.872 20.077 1.00 70.19 113 ASN A C 1
ATOM 873 O O . ASN A 1 113 ? 6.872 3.789 20.400 1.00 70.19 113 ASN A O 1
ATOM 877 N N . ALA A 1 114 ? 6.980 5.655 19.163 1.00 68.31 114 ALA A N 1
ATOM 878 C CA . ALA A 1 114 ? 8.239 5.335 18.490 1.00 68.31 114 ALA A CA 1
ATOM 879 C C . ALA A 1 114 ? 9.477 5.750 19.298 1.00 68.31 114 ALA A C 1
ATOM 881 O O . ALA A 1 114 ? 10.545 5.160 19.138 1.00 68.31 114 ALA A O 1
ATOM 882 N N . VAL A 1 115 ? 9.357 6.768 20.153 1.00 71.06 115 VAL A N 1
ATOM 883 C CA . VAL A 1 115 ? 10.410 7.111 21.110 1.00 71.06 115 VAL A CA 1
ATOM 884 C C . VAL A 1 115 ? 10.453 5.993 22.151 1.00 71.06 115 VAL A C 1
ATOM 886 O O . VAL A 1 115 ? 9.475 5.782 22.863 1.00 71.06 115 VAL A O 1
ATOM 889 N N . SER A 1 116 ? 11.570 5.260 22.220 1.00 60.94 116 SER A N 1
ATOM 890 C CA . SER A 1 116 ? 11.755 4.191 23.203 1.00 60.94 116 SER A CA 1
ATOM 891 C C . SER A 1 116 ? 11.446 4.702 24.611 1.00 60.94 116 SER A C 1
ATOM 893 O O . SER A 1 116 ? 11.797 5.834 24.965 1.00 60.94 116 SER A O 1
ATOM 895 N N . ASP A 1 117 ? 10.795 3.865 25.422 1.00 56.19 117 ASP A N 1
ATOM 896 C CA . ASP A 1 117 ? 10.420 4.201 26.801 1.00 56.19 117 ASP A CA 1
ATOM 897 C C . ASP A 1 117 ? 11.616 4.729 27.615 1.00 56.19 117 ASP A C 1
ATOM 899 O O . ASP A 1 117 ? 11.433 5.548 28.513 1.00 56.19 117 ASP A O 1
ATOM 903 N N . ASP A 1 118 ? 12.846 4.353 27.250 1.00 51.81 118 ASP A N 1
ATOM 904 C CA . ASP A 1 118 ? 14.093 4.840 27.844 1.00 51.81 118 ASP A CA 1
ATOM 905 C C . ASP A 1 118 ? 14.370 6.328 27.572 1.00 51.81 118 ASP A C 1
ATOM 907 O O . ASP A 1 118 ? 14.791 7.055 28.473 1.00 51.81 118 ASP A O 1
ATOM 911 N N . GLN A 1 119 ? 14.083 6.828 26.367 1.00 48.84 119 GLN A N 1
ATOM 912 C CA . GLN A 1 119 ? 14.263 8.244 26.013 1.00 48.84 119 GLN A CA 1
ATOM 913 C C . GLN A 1 119 ? 13.165 9.123 26.641 1.00 48.84 119 GLN A C 1
ATOM 915 O O . GLN A 1 119 ? 13.440 10.228 27.118 1.00 48.84 119 GLN A O 1
ATOM 920 N N . VAL A 1 120 ? 11.926 8.619 26.729 1.00 54.97 120 VAL A N 1
ATOM 921 C CA . VAL A 1 120 ? 10.829 9.306 27.440 1.00 54.97 120 VAL A CA 1
ATOM 922 C C . VAL A 1 120 ? 11.038 9.262 28.960 1.00 54.97 120 VAL A C 1
ATOM 924 O O . VAL A 1 120 ? 10.769 10.256 29.638 1.00 54.97 120 VAL A O 1
ATOM 927 N N . ARG A 1 121 ? 11.554 8.154 29.518 1.00 52.44 121 ARG A N 1
ATOM 928 C CA . ARG A 1 121 ? 11.936 8.044 30.940 1.00 52.44 121 ARG A CA 1
ATOM 929 C C . ARG A 1 121 ? 13.066 8.993 31.300 1.00 52.44 121 ARG A C 1
ATOM 931 O O . ARG A 1 121 ? 12.950 9.654 32.326 1.00 52.44 121 ARG A O 1
ATOM 938 N N . MET A 1 122 ? 14.098 9.113 30.462 1.00 49.47 122 MET A N 1
ATOM 939 C CA . MET A 1 122 ? 15.163 10.107 30.644 1.00 49.47 122 MET A CA 1
ATOM 940 C C . MET A 1 122 ? 14.573 11.521 30.729 1.00 49.47 122 MET A C 1
ATOM 942 O O . MET A 1 122 ? 14.806 12.226 31.706 1.00 49.47 122 MET A O 1
ATOM 946 N N . LEU A 1 123 ? 13.704 11.914 29.792 1.00 53.38 123 LEU A N 1
ATOM 947 C CA . LEU A 1 123 ? 13.041 13.226 29.835 1.00 53.38 123 LEU A CA 1
ATOM 948 C C . LEU A 1 123 ? 12.142 13.428 31.072 1.00 53.38 123 LEU A C 1
ATOM 950 O O . LEU A 1 123 ? 12.063 14.543 31.587 1.00 53.38 123 LEU A O 1
ATOM 954 N N . ARG A 1 124 ? 11.489 12.374 31.586 1.00 53.12 124 ARG A N 1
ATOM 955 C CA . ARG A 1 124 ? 10.700 12.429 32.835 1.00 53.12 124 ARG A CA 1
ATOM 956 C C . ARG A 1 124 ? 11.570 12.502 34.095 1.00 53.12 124 ARG A C 1
ATOM 958 O O . ARG A 1 124 ? 11.162 13.151 35.049 1.00 53.12 124 ARG A O 1
ATOM 965 N N . LEU A 1 125 ? 12.749 11.878 34.094 1.00 50.12 125 LEU A N 1
ATOM 966 C CA . LEU A 1 125 ? 13.735 11.943 35.183 1.00 50.12 125 LEU A CA 1
ATOM 967 C C . LEU A 1 125 ? 14.415 13.317 35.270 1.00 50.12 125 LEU A C 1
ATOM 969 O O . LEU A 1 125 ? 14.768 13.757 36.360 1.00 50.12 125 LEU A O 1
ATOM 973 N N . PHE A 1 126 ? 14.550 14.014 34.139 1.00 47.53 126 PHE A N 1
ATOM 974 C CA . PHE A 1 126 ? 15.091 15.375 34.069 1.00 47.53 126 PHE A CA 1
ATOM 975 C C . PHE A 1 126 ? 14.035 16.480 34.216 1.00 47.53 126 PHE A C 1
ATOM 977 O O . PHE A 1 126 ? 14.390 17.660 34.225 1.00 47.53 126 PHE A O 1
ATOM 984 N N . ALA A 1 127 ? 12.751 16.138 34.365 1.00 41.00 127 ALA A N 1
ATOM 985 C CA . ALA A 1 127 ? 11.751 17.113 34.774 1.00 41.00 127 ALA A CA 1
ATOM 986 C C . ALA A 1 127 ? 12.028 17.486 36.242 1.00 41.00 127 ALA A C 1
ATOM 988 O O . ALA A 1 127 ? 11.917 16.616 37.110 1.00 41.00 127 ALA A O 1
ATOM 989 N N . PRO A 1 128 ? 12.402 18.742 36.558 1.00 43.19 128 PRO A N 1
ATOM 990 C CA . PRO A 1 128 ? 12.651 19.123 37.937 1.00 43.19 128 PRO A CA 1
ATOM 991 C C . PRO A 1 128 ? 11.364 18.905 38.731 1.00 43.19 128 PRO A C 1
ATOM 993 O O . PRO A 1 128 ? 10.323 19.505 38.442 1.00 43.19 128 PRO A O 1
ATOM 996 N N . SER A 1 129 ? 11.424 18.019 39.726 1.00 40.97 129 SER A N 1
ATOM 997 C CA . SER A 1 129 ? 10.361 17.919 40.715 1.00 40.97 129 SER A CA 1
ATOM 998 C C . SER A 1 129 ? 10.203 19.296 41.362 1.00 40.97 129 SER A C 1
ATOM 1000 O O . SER A 1 129 ? 11.186 20.000 41.612 1.00 40.97 129 SER A O 1
ATOM 1002 N N . LYS A 1 130 ? 8.965 19.701 41.665 1.00 48.22 130 LYS A N 1
ATOM 1003 C CA . LYS A 1 130 ? 8.675 20.977 42.348 1.00 48.22 130 LYS A CA 1
ATOM 1004 C C . LYS A 1 130 ? 9.266 21.069 43.772 1.00 48.22 130 LYS A C 1
ATOM 1006 O O . LYS A 1 130 ? 8.946 21.997 44.505 1.00 48.22 130 LYS A O 1
ATOM 1011 N N . THR A 1 131 ? 10.114 20.123 44.166 1.00 45.25 131 THR A N 1
ATOM 1012 C CA . THR A 1 131 ? 10.695 19.972 45.499 1.00 45.25 131 THR A CA 1
ATOM 1013 C C . THR A 1 131 ? 12.225 19.908 45.509 1.00 45.25 131 THR A C 1
ATOM 1015 O O . THR A 1 131 ? 12.807 19.844 46.589 1.00 45.25 131 THR A O 1
ATOM 1018 N N . ALA A 1 132 ? 12.912 19.984 44.364 1.00 38.84 132 ALA A N 1
ATOM 1019 C CA . ALA A 1 132 ? 14.374 20.020 44.347 1.00 38.84 132 ALA A CA 1
ATOM 1020 C C . ALA A 1 132 ? 14.895 21.459 44.506 1.00 38.84 132 ALA A C 1
ATOM 1022 O O . ALA A 1 132 ? 14.734 22.312 43.632 1.00 38.84 132 ALA A O 1
ATOM 1023 N N . GLY A 1 133 ? 15.499 21.725 45.664 1.00 37.78 133 GLY A N 1
ATOM 1024 C CA . GLY A 1 133 ? 16.016 23.023 46.072 1.00 37.78 133 GLY A CA 1
ATOM 1025 C C . GLY A 1 133 ? 16.952 23.691 45.058 1.00 37.78 133 GLY A C 1
ATOM 1026 O O . GLY A 1 133 ? 17.915 23.113 44.569 1.00 37.78 133 GLY A O 1
ATOM 1027 N N . MET A 1 134 ? 16.647 24.961 44.797 1.00 36.47 134 MET A N 1
ATOM 1028 C CA . MET A 1 134 ? 17.577 26.091 44.808 1.00 36.47 134 MET A CA 1
ATOM 1029 C C . MET A 1 134 ? 19.026 25.812 44.360 1.00 36.47 134 MET A C 1
ATOM 1031 O O . MET A 1 134 ? 19.920 25.645 45.182 1.00 36.47 134 MET A O 1
ATOM 1035 N N . TRP A 1 135 ? 19.291 25.95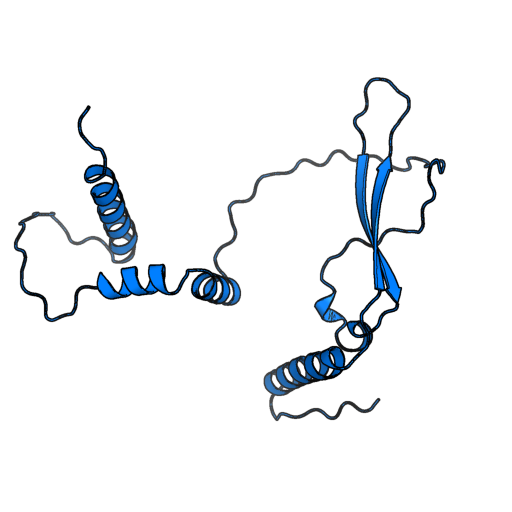8 43.060 1.00 28.55 135 TRP A N 1
ATOM 1036 C CA . TRP A 1 135 ? 20.619 26.335 42.565 1.00 28.55 135 TRP A CA 1
ATOM 1037 C C . TRP A 1 135 ? 20.564 27.787 42.090 1.00 28.55 135 TRP A C 1
ATOM 1039 O O . TRP A 1 135 ? 20.168 28.093 40.966 1.00 28.55 135 TRP A O 1
ATOM 1049 N N . LYS A 1 136 ? 20.942 28.716 42.977 1.00 37.59 136 LYS A N 1
ATOM 1050 C CA . LYS A 1 136 ? 21.171 30.123 42.627 1.00 37.59 136 LYS A CA 1
ATOM 1051 C C . LYS A 1 136 ? 22.448 30.227 41.781 1.00 37.59 136 LYS A C 1
ATOM 1053 O O . LYS A 1 136 ? 23.522 30.477 42.318 1.00 37.59 136 LYS A O 1
ATOM 1058 N N . LYS A 1 137 ? 22.335 30.130 40.455 1.00 34.41 137 LYS A N 1
ATOM 1059 C CA . LYS A 1 137 ? 23.233 30.869 39.554 1.00 34.41 137 LYS A CA 1
ATOM 1060 C C . LYS A 1 137 ? 22.463 32.059 39.000 1.00 34.41 137 LYS A C 1
ATOM 1062 O O . LYS A 1 137 ? 21.524 31.929 38.225 1.00 34.41 137 LYS A O 1
ATOM 1067 N N . ARG A 1 138 ? 22.839 33.229 39.507 1.00 31.73 138 ARG A N 1
ATOM 1068 C CA . ARG A 1 138 ? 22.302 34.543 39.166 1.00 31.73 138 ARG A CA 1
ATOM 1069 C C . ARG A 1 138 ? 22.634 34.846 37.702 1.00 31.73 138 ARG A C 1
ATOM 1071 O O . ARG A 1 138 ? 23.745 35.270 37.414 1.00 31.73 138 ARG A O 1
ATOM 1078 N N . VAL A 1 139 ? 21.681 34.642 36.798 1.00 35.97 139 VAL A N 1
ATOM 1079 C CA . VAL A 1 139 ? 21.703 35.262 35.468 1.00 35.97 139 VAL A CA 1
ATOM 1080 C C . VAL A 1 139 ? 20.659 36.369 35.502 1.00 35.97 139 VAL A C 1
ATOM 1082 O O . VAL A 1 139 ? 19.460 36.108 35.545 1.00 35.97 139 VAL A O 1
ATOM 1085 N N . VAL A 1 140 ? 21.127 37.612 35.588 1.00 37.25 140 VAL A N 1
ATOM 1086 C CA . VAL A 1 140 ? 20.272 38.797 35.490 1.00 37.25 140 VAL A CA 1
ATOM 1087 C C . VAL A 1 140 ? 19.954 38.981 34.010 1.00 37.25 140 VAL A C 1
ATOM 1089 O O . VAL A 1 140 ? 20.815 39.409 33.250 1.00 37.25 140 VAL A O 1
ATOM 1092 N N . LEU A 1 141 ? 18.742 38.622 33.592 1.00 33.44 141 LEU A N 1
ATOM 1093 C CA . LEU A 1 141 ? 18.202 39.023 32.294 1.00 33.44 141 LEU A CA 1
ATOM 1094 C C . LEU A 1 141 ? 17.157 40.108 32.541 1.00 33.44 141 LEU A C 1
ATOM 1096 O O . LEU A 1 141 ? 16.167 39.892 33.239 1.00 33.44 141 LEU A O 1
ATOM 1100 N N . SER A 1 142 ? 17.427 41.296 32.010 1.00 36.00 142 SER A N 1
ATOM 1101 C CA . SER A 1 142 ? 16.502 42.419 31.988 1.00 36.00 142 SER A CA 1
ATOM 1102 C C . SER A 1 142 ? 15.317 42.093 31.068 1.00 36.00 142 SER A C 1
ATOM 1104 O O . SER A 1 142 ? 15.485 41.838 29.879 1.00 36.00 142 SER A O 1
ATOM 1106 N N . SER A 1 143 ? 14.111 42.168 31.639 1.00 35.16 143 SER A N 1
ATOM 1107 C CA . SER A 1 143 ? 12.780 41.999 31.018 1.00 35.16 143 SER A CA 1
ATOM 1108 C C . SER A 1 143 ? 12.289 40.550 30.808 1.00 35.16 143 SER A C 1
ATOM 1110 O O . SER A 1 143 ? 13.016 39.726 30.253 1.00 35.16 143 SER A O 1
ATOM 1112 N N . PRO A 1 144 ? 11.038 40.216 31.202 1.00 36.16 144 PRO A N 1
ATOM 1113 C CA . PRO A 1 144 ? 10.488 38.868 31.051 1.00 36.16 144 PRO A CA 1
ATOM 1114 C C . PRO A 1 144 ? 10.078 38.583 29.589 1.00 36.16 144 PRO A C 1
ATOM 1116 O O . PRO A 1 144 ? 9.236 39.299 29.045 1.00 36.16 144 PRO A O 1
ATOM 1119 N N . PRO A 1 145 ? 10.617 37.539 28.927 1.00 43.09 145 PRO A N 1
ATOM 1120 C CA . PRO A 1 145 ? 10.185 37.162 27.584 1.00 43.09 145 PRO A CA 1
ATOM 1121 C C . PRO A 1 145 ? 8.909 36.301 27.601 1.00 43.09 145 PRO A C 1
ATOM 1123 O O . PRO A 1 145 ? 8.622 35.591 28.564 1.00 43.09 145 PRO A O 1
ATOM 1126 N N . THR A 1 146 ? 8.141 36.348 26.510 1.00 44.75 146 THR A N 1
ATOM 1127 C CA . THR A 1 146 ? 6.869 35.632 26.302 1.00 44.75 146 THR A CA 1
ATOM 1128 C C . THR A 1 146 ? 7.018 34.098 26.267 1.00 44.75 146 THR A C 1
ATOM 1130 O O . THR A 1 146 ? 8.048 33.585 25.814 1.00 44.75 146 THR A O 1
ATOM 1133 N N . PRO A 1 147 ? 5.985 33.333 26.691 1.00 45.34 147 PRO A N 1
ATOM 1134 C CA . PRO A 1 147 ? 6.079 31.896 27.004 1.00 45.34 147 PRO A CA 1
ATOM 1135 C C . PRO A 1 147 ? 6.527 31.000 25.836 1.00 45.34 147 PRO A C 1
ATOM 1137 O O . PRO A 1 147 ? 7.144 29.963 26.066 1.00 45.34 147 PRO A O 1
ATOM 1140 N N . ALA A 1 148 ? 6.312 31.416 24.584 1.00 43.31 148 ALA A N 1
ATOM 1141 C CA . ALA A 1 148 ? 6.735 30.661 23.401 1.00 43.31 148 ALA A CA 1
ATOM 1142 C C . ALA A 1 148 ? 8.264 30.624 23.197 1.00 43.31 148 ALA A C 1
ATOM 1144 O O . ALA A 1 148 ? 8.782 29.688 22.593 1.00 43.31 148 ALA A O 1
ATOM 1145 N N . LYS A 1 149 ? 9.006 31.615 23.712 1.00 41.81 149 LYS A N 1
ATOM 1146 C CA . LYS A 1 149 ? 10.473 31.650 23.591 1.00 41.81 149 LYS A CA 1
ATOM 1147 C C . LYS A 1 149 ? 11.168 30.808 24.663 1.00 41.81 149 LYS A C 1
ATOM 1149 O O . LYS A 1 149 ? 12.286 30.355 24.433 1.00 41.81 149 LYS A O 1
ATOM 1154 N N . TRP A 1 150 ? 10.522 30.538 25.798 1.00 35.72 150 TRP A N 1
ATOM 1155 C CA . TRP A 1 150 ? 11.140 29.788 26.896 1.00 35.72 150 TRP A CA 1
ATOM 1156 C C . TRP A 1 150 ? 11.412 28.328 26.532 1.00 35.72 150 TRP A C 1
ATOM 1158 O O . TRP A 1 150 ? 12.507 27.848 26.799 1.00 35.72 150 TRP A O 1
ATOM 1168 N N . SER A 1 151 ? 10.480 27.632 25.871 1.00 47.66 151 SER A N 1
ATOM 1169 C CA . SER A 1 151 ? 10.652 26.204 25.562 1.00 47.66 151 SER A CA 1
ATOM 1170 C C . SER A 1 151 ? 11.788 25.961 24.567 1.00 47.66 151 SER A C 1
ATOM 1172 O O . SER A 1 151 ? 12.674 25.154 24.831 1.00 47.66 151 SER A O 1
ATOM 1174 N N . VAL A 1 152 ? 11.825 26.706 23.460 1.00 54.31 152 VAL A N 1
ATOM 1175 C CA . VAL A 1 152 ? 12.839 26.522 22.409 1.00 54.31 152 VAL A CA 1
ATOM 1176 C C . VAL A 1 152 ? 14.231 26.926 22.898 1.00 54.31 152 VAL A C 1
ATOM 1178 O O . VAL A 1 152 ? 15.204 26.223 22.629 1.00 54.31 152 VAL A O 1
ATOM 1181 N N . THR A 1 153 ? 14.340 28.027 23.650 1.00 57.22 153 THR A N 1
ATOM 1182 C CA . THR A 1 153 ? 15.641 28.525 24.132 1.00 57.22 153 THR A CA 1
ATOM 1183 C C . THR A 1 153 ? 16.195 27.657 25.266 1.00 57.22 153 THR A C 1
ATOM 1185 O O . THR A 1 153 ? 17.397 27.403 25.305 1.00 57.22 153 THR A O 1
ATOM 1188 N N . PHE A 1 154 ? 15.328 27.133 26.140 1.00 52.22 154 PHE A N 1
ATOM 1189 C CA . PHE A 1 154 ? 15.711 26.207 27.209 1.00 52.22 154 PHE A CA 1
ATOM 1190 C C . PHE A 1 154 ? 16.161 24.847 26.657 1.00 52.22 154 PHE A C 1
ATOM 1192 O O . PHE A 1 154 ? 17.212 24.345 27.046 1.00 52.22 154 PHE A O 1
ATOM 1199 N N . TYR A 1 155 ? 15.440 24.289 25.676 1.00 51.81 155 TYR A N 1
ATOM 1200 C CA . TYR A 1 155 ? 15.870 23.057 25.004 1.00 51.81 155 TYR A CA 1
ATOM 1201 C C . TYR A 1 155 ? 17.184 23.243 24.230 1.00 51.81 155 TYR A C 1
ATOM 1203 O O . TYR A 1 155 ? 18.043 22.364 24.271 1.00 51.81 155 TYR A O 1
ATOM 1211 N N . ARG A 1 156 ? 17.393 24.398 23.576 1.00 53.94 156 ARG A N 1
ATOM 1212 C CA . ARG A 1 156 ? 18.671 24.705 22.908 1.00 53.94 156 ARG A CA 1
ATOM 1213 C C . ARG A 1 156 ? 19.848 24.767 23.883 1.00 53.94 156 ARG A C 1
ATOM 1215 O O . ARG A 1 156 ? 20.911 24.251 23.546 1.00 53.94 156 ARG A O 1
ATOM 1222 N N . SER A 1 157 ? 19.676 25.360 25.068 1.00 56.12 157 SER A N 1
ATOM 1223 C CA . SER A 1 157 ? 20.777 25.480 26.036 1.00 56.12 157 SER A CA 1
ATOM 1224 C C . SER A 1 157 ? 21.142 24.139 26.681 1.00 56.12 157 SER A C 1
ATOM 1226 O O . SER A 1 157 ? 22.323 23.863 26.886 1.00 56.12 157 SER A O 1
ATOM 1228 N N . ILE A 1 158 ? 20.154 23.268 26.923 1.00 54.75 158 ILE A N 1
ATOM 1229 C CA . ILE A 1 158 ? 20.391 21.906 27.421 1.00 54.75 158 ILE A CA 1
ATOM 1230 C C . ILE A 1 158 ? 21.172 21.084 26.389 1.00 54.75 158 ILE A C 1
ATOM 1232 O O . ILE A 1 158 ? 22.165 20.450 26.742 1.00 54.75 158 ILE A O 1
ATOM 1236 N N . LEU A 1 159 ? 20.786 21.138 25.111 1.00 49.69 159 LEU A N 1
ATOM 1237 C CA . LEU A 1 159 ? 21.477 20.397 24.050 1.00 49.69 159 LEU A CA 1
ATOM 1238 C C . LEU A 1 159 ? 22.913 20.895 23.8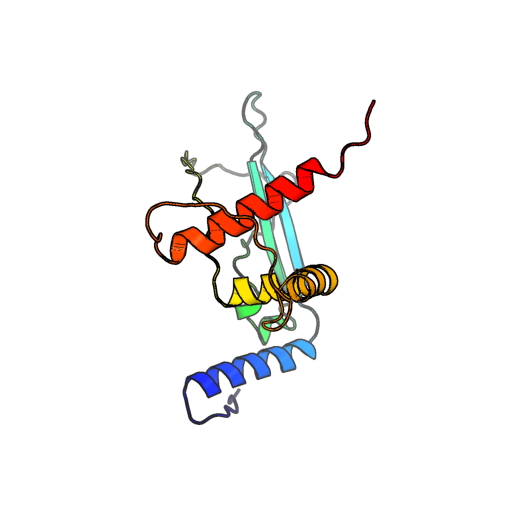16 1.00 49.69 159 LEU A C 1
ATOM 1240 O O . LEU A 1 159 ? 23.811 20.083 23.602 1.00 49.69 159 LEU A O 1
ATOM 1244 N N . GLN A 1 160 ? 23.163 22.206 23.918 1.00 52.03 160 GLN A N 1
ATOM 1245 C CA . GLN A 1 160 ? 24.522 22.754 23.820 1.00 52.03 160 GLN A CA 1
ATOM 1246 C C . GLN A 1 160 ? 25.418 22.320 24.991 1.00 52.03 160 GLN A C 1
ATOM 1248 O O . GLN A 1 160 ? 26.573 21.967 24.762 1.00 52.03 160 GLN A O 1
ATOM 1253 N N . ASN A 1 161 ? 24.896 22.257 26.220 1.00 43.38 161 ASN A N 1
ATOM 1254 C CA . ASN A 1 161 ? 25.678 21.810 27.380 1.00 43.38 161 ASN A CA 1
ATOM 1255 C C . ASN A 1 161 ? 26.063 20.322 27.324 1.00 43.38 161 ASN A C 1
ATOM 1257 O O . ASN A 1 161 ? 27.127 19.961 27.815 1.00 43.38 161 ASN A O 1
ATOM 1261 N N . ILE A 1 162 ? 25.243 19.468 26.703 1.00 48.50 162 ILE A N 1
ATOM 1262 C CA . ILE A 1 162 ? 25.546 18.033 26.549 1.00 48.50 162 ILE A CA 1
ATOM 1263 C C . ILE A 1 162 ? 26.697 17.808 25.553 1.00 48.50 162 ILE A C 1
ATOM 1265 O O . ILE A 1 162 ? 27.531 16.932 25.761 1.00 48.50 162 ILE A O 1
ATOM 1269 N N . SER A 1 163 ? 26.803 18.625 24.499 1.00 44.41 163 SER A N 1
ATOM 1270 C CA . SER A 1 163 ? 27.915 18.518 23.537 1.00 44.41 163 SER A CA 1
ATOM 1271 C C . SER A 1 163 ? 29.282 18.919 24.110 1.00 44.41 163 SER A C 1
ATOM 1273 O O . SER A 1 163 ? 30.310 18.479 23.603 1.00 44.41 163 SER A O 1
ATOM 1275 N N . ALA A 1 164 ? 29.310 19.716 25.184 1.00 45.09 164 ALA A N 1
ATOM 1276 C CA . ALA A 1 164 ? 30.545 20.215 25.787 1.00 45.09 164 ALA A CA 1
ATOM 1277 C C . ALA A 1 164 ? 31.195 19.231 26.778 1.00 45.09 164 ALA A C 1
ATOM 1279 O O . ALA A 1 164 ? 32.365 19.392 27.112 1.00 45.09 164 ALA A O 1
ATOM 1280 N N . THR A 1 165 ? 30.468 18.217 27.258 1.00 48.97 165 THR A N 1
ATOM 1281 C CA . THR A 1 165 ? 30.945 17.312 28.319 1.00 48.97 165 THR A CA 1
ATOM 1282 C C . THR A 1 165 ? 31.505 15.982 27.812 1.00 48.97 165 THR A C 1
ATOM 1284 O O . THR A 1 165 ? 32.051 15.230 28.615 1.00 48.97 165 THR A O 1
ATOM 1287 N N . HIS A 1 166 ? 31.411 15.681 26.509 1.00 44.62 166 HIS A N 1
ATOM 1288 C CA . HIS A 1 166 ? 31.703 14.342 25.976 1.00 44.62 166 HIS A CA 1
ATOM 1289 C C . HIS A 1 166 ? 32.845 14.258 24.945 1.00 44.62 166 HIS A C 1
ATOM 1291 O O . HIS A 1 166 ? 32.891 13.315 24.155 1.00 44.62 166 HIS A O 1
ATOM 1297 N N . LEU A 1 167 ? 33.793 15.199 24.961 1.00 39.03 167 LEU A N 1
ATOM 1298 C CA . LEU A 1 167 ? 35.045 15.072 24.206 1.00 39.03 167 LEU A CA 1
ATOM 1299 C C . LEU A 1 167 ? 36.207 14.801 25.176 1.00 39.03 167 LEU A C 1
ATOM 1301 O O . LEU A 1 167 ? 36.522 15.683 25.978 1.00 39.03 167 LEU A O 1
ATOM 1305 N N . PRO A 1 168 ? 36.844 13.612 25.146 1.00 35.19 168 PRO A N 1
ATOM 1306 C CA . PRO A 1 168 ? 38.060 13.388 25.918 1.00 35.19 168 PRO A CA 1
ATOM 1307 C C . PRO A 1 168 ? 39.202 14.257 25.356 1.00 35.19 168 PRO A C 1
ATOM 1309 O O . PRO A 1 168 ? 39.246 14.492 24.143 1.00 35.19 168 PRO A O 1
ATOM 1312 N N . PRO A 1 169 ? 40.115 14.766 26.205 1.00 46.38 169 PRO A N 1
ATOM 1313 C CA . PRO A 1 169 ? 41.265 15.530 25.733 1.00 46.38 169 PRO A CA 1
ATOM 1314 C C . PRO A 1 169 ? 42.195 14.652 24.876 1.00 46.38 169 PRO A C 1
ATOM 1316 O O . PRO A 1 169 ? 42.274 13.443 25.094 1.00 46.38 169 PRO A O 1
ATOM 1319 N N . ARG A 1 170 ? 42.849 15.286 23.890 1.00 38.47 170 ARG A N 1
ATOM 1320 C CA . ARG A 1 170 ? 43.832 14.678 22.973 1.00 38.47 170 ARG A CA 1
ATOM 1321 C C . ARG A 1 170 ? 45.008 14.040 23.699 1.00 38.47 170 ARG A C 1
ATOM 1323 O O . ARG A 1 170 ? 45.474 14.652 24.685 1.00 38.47 170 ARG A O 1
#

Foldseek 3Di:
DPDPFDDDDPVSRVVRLVVQLVVVLVVKDDWDKAKDKDWDDDPDDDDDIDIDIFIDTPGCISCVSVVVVPPPTDDDDDDDPPDDDDDDDDDDDDDDDDDDDDQDPVNVVVVVVPPPPVNVVVVVVPPDDPPDDDDDPDDDDPDDDDPVCCVVVVVVVVVVVVVVPPDDDD

Radius of gyration: 28.08 Å; chains: 1; bounding box: 71×58×74 Å

Sequence (170 aa):
MKTVTAGTTADQKKLYDLIYARTIASQMVDANVKKTKITANIMSENIPDFTVTGSRILSLGWLAADPNARGEDTEVPKVEVAEKLTLTQLHIEDKETTPPPRYSEAGLVKWKNAVSDDQVRMLRLFAPSKTAGMWKKRVVLSSPPTPAKWSVTFYRSILQNISATHLPPR

pLDDT: mean 72.81, std 21.01, range [28.55, 96.56]

Secondary structure (DSSP, 8-state):
-------SSHHHHHHHHHHHHHHHHHTSPPPEEEEEEEEE--SSTT-PPEEEEEEEEEE-GGGGT-GGGG-SPPB-----TT--PPP--------PPPPPPPPPHHHHHHHHHHS-HHHHHHHHHSS--TTS---------SSPPPHHHHHHHHHHHHHHHHHTSS----

=== Feature glossary ===
A reading guide for the features in this record.

Start from the sequence.

  · Sequence gives the chain of amino acids in standard one-letter code (A=alanine, C=cysteine, …, Y=tyrosine), read N→C. It is the only feature that is directly encoded by the gene; all structural features are derived from the folded form of this sequence.

Fold it, and you get atomic coordinates and the backbone conformation that goes with them.

  · The mmCIF table is the protein's shape written out atom by atom. For each backbone N, Cα, C, and carbonyl O, it records an (x, y, z) coordinate triple in Å plus the residue type, chain letter, and residue number.

  · Backbone dihedral angles. Every residue except chain termini has a φ (preceding-C → N → Cα → C) and a ψ (N → Cα → C → next-N). They are reported in degrees following the IUPAC sign convention. Secondary structure is essentially a statement about which (φ, ψ) basin each residue occupies.

  · DSSP 8-state secondary structure assigns each residue one of H (α-helix), G (3₁₀-helix), I (π-helix), E (extended β-strand), B (isolated β-bridge), T (hydrogen-bonded turn), S (bend), or '-' (coil). The assignment is computed from backbone hydrogen-bond geometry via the Kabsch–Sander algorithm.

  · P-SEA three-state annotation labels each residue as helix, strand, or coil based purely on the geometry of the Cα trace. It serves as a fallback when the full backbone (and thus DSSP) is unavailable.

Summarize the fold with a handful of shape descriptors and a per-residue structural alphabet.

  · Radius of gyration (Rg) is the root-mean-square distance of Cα atoms from their centroid — a single number for overall size and compactness. A globular domain of N residues has Rg ≈ 2.2·N^0.38 Å; an extended or disordered chain has a much larger Rg. The Cα contact count is the number of residue pairs whose Cα atoms are within 8 Å and are more than four positions apart in sequence — a standard proxy for tertiary packing density. The bounding box is the smallest axis-aligned box enclosing all Cα atoms.

  · Foldseek's 3Di representation compresses backbone geometry into a per-residue letter drawn from a learned twenty-state alphabet. It captures the tertiary interaction pattern around each residue — which residues are packed against it in space, regardless of where they are in sequence.

  · Accessible surface area quantifies burial. A residue with SASA near zero is packed into the hydrophobic core; one with SASA >100 Å² sits on the surface. Computed here via the Shrake–Rupley numerical algorithm with a 1.4 Å probe.

Ask how reliable the model is.

  · For AlphaFold models, the B-factor field carries pLDDT — the model's own estimate of local accuracy on a 0–100 scale. Regions with pLDDT<50 should be treated as essentially unmodeled; they often correspond to intrinsically disordered segments.

  · For experimental (PDB) structures, the B-factor (temperature factor) quantifies the positional spread of each atom in the crystal — a combination of thermal vibration and static disorder — in units of Å². High B-factors mark flexible loops or poorly resolved regions; low B-factors mark the rigid, well-ordered core.

  · PAE(i, j) answers: if I align the predicted and true structures on residue i, how far off (in Å) do I expect residue j to be? A block-diagonal PAE matrix with low values on the blocks and high values off-diagonal is the signature of a multi-domain protein with confidently predicted domains but uncertain inter-domain orientation.

Place it in context: what it resembles, what it is annotated as, and how it looks.

  · Structural nearest neighbors (via Foldseek easy-search vs the PDB). Reported per hit: target PDB id, E-value, and alignment TM-score. A TM-score above ~0.5 is the conventional threshold for 'same fold'.

  · Functional annotations link the protein to curated databases. InterPro entries identify conserved domains and families by matching the sequence against member-database signatures (Pfam, PROSITE, CDD, …). Gene Ontology (GO) terms describe molecular function, biological process, and cellular component in a controlled vocabulary. CATH places the structure in a hierarchical fold classification (Class/Architecture/Topology/Homologous-superfamily). The organism is the source species.

  · Plot images: a contact map (which residues are close in 3D, as an N×N binary image), a Ramachandran scatter (backbone torsion angles, revealing secondary-structure composition at a glance), and — for AlphaFold structures — a PAE heatmap (pairwise prediction confidence).

  · Structure images are PyMOL renders from six orthogonal camera directions. Cartoon representation draws helices as coils and strands as arrows; sticks shows the backbone as bonds; surface shows the solvent-excluded envelope. Rainbow coloring maps sequence position to hue (blue→red, N→C); chain coloring assigns a distinct color per polypeptide.